Protein AF-A0A1V0NJ91-F1 (afdb_monomer)

Foldseek 3Di:
DDPLLVLLVCLVVCVLVVVCVVVPPDPDCALSNQLNVQLCVLQVPADPVLNVLSCCCRVVVDDLVRVCVVVVHDSVVSCVSHVVSSVSNVVSNVVSVVRVVD

Secondary structure (DSSP, 8-state):
--HHHHHHHHHHTSHHHHHHHHH--SSS--HHHHHHHHHHHHHHTS-HHHHHHHHHHHTS---HHHHHHHHT--HHHHHHHHHHHHHHHHHHHHHHHHHTT-

Nearest PDB structures (foldseek):
  3hug-assembly4_M  TM=6.874E-01  e=1.185E-01  Mycobacterium tuberculosis H37Rv
  3hug-assembly6_A  TM=6.660E-01  e=1.013E-01  Mycobacterium tuberculosis H37Rv
  3hug-assembly1_C  TM=6.266E-01  e=7.797E-02  Mycobacterium tuberculosis H37Rv
  6in7-assembly1_B  TM=7.965E-01  e=3.371E-01  Pseudomonas aeruginosa PAO1
  8z6g-assembly3_F  TM=5.993E-01  e=4.378E-01  Pseudomonas aeruginosa

Radius of gyration: 14.79 Å; Cα contacts (8 Å, |Δi|>4): 71; chains: 1; bounding box: 38×20×40 Å

Solvent-accessible surface area (backbone atoms only — not comparable to full-atom values): 5774 Å² total; per-residue (Å²): 134,54,72,66,53,48,52,54,39,34,49,76,71,47,50,42,57,60,50,36,63,68,69,57,79,76,87,62,90,42,39,60,46,51,36,51,52,55,50,47,57,56,59,73,69,47,52,74,66,43,49,48,55,42,41,44,42,54,73,71,62,41,51,59,64,55,52,14,62,75,69,76,48,52,46,66,55,57,45,66,55,37,48,61,56,56,54,50,52,53,50,44,54,52,53,24,55,60,56,68,76,109

Structure (mmCIF, N/CA/C/O backbone):
data_AF-A0A1V0NJ91-F1
#
_entry.id   AF-A0A1V0NJ91-F1
#
loop_
_atom_site.group_PDB
_atom_site.id
_atom_site.type_symbol
_atom_site.label_atom_id
_atom_site.label_alt_id
_atom_site.label_comp_id
_atom_site.label_asym_id
_atom_site.label_entity_id
_atom_site.label_seq_id
_atom_site.pdbx_PDB_ins_code
_atom_site.Cartn_x
_atom_site.Cartn_y
_atom_site.Cartn_z
_atom_site.occupancy
_atom_site.B_iso_or_equiv
_atom_site.auth_seq_id
_atom_site.auth_comp_id
_atom_site.auth_asym_id
_atom_site.auth_atom_id
_atom_site.pdbx_PDB_model_num
ATOM 1 N N . MET A 1 1 ? 11.840 -4.616 9.988 1.00 80.81 1 MET A N 1
ATOM 2 C CA . MET A 1 1 ? 10.668 -4.176 9.204 1.00 80.81 1 MET A CA 1
ATOM 3 C C . MET A 1 1 ? 10.119 -2.935 9.877 1.00 80.81 1 MET A C 1
ATOM 5 O O . MET A 1 1 ? 9.917 -2.978 11.083 1.00 80.81 1 MET A O 1
ATOM 9 N N . ASN A 1 2 ? 9.995 -1.826 9.150 1.00 93.06 2 ASN A N 1
ATOM 10 C CA . ASN A 1 2 ? 9.453 -0.583 9.714 1.00 93.06 2 ASN A CA 1
ATOM 11 C C . ASN A 1 2 ? 7.911 -0.590 9.682 1.00 93.06 2 ASN A C 1
ATOM 13 O O . ASN A 1 2 ? 7.315 -1.429 9.008 1.00 93.06 2 ASN A O 1
ATOM 17 N N . GLU A 1 3 ? 7.275 0.339 10.401 1.00 93.69 3 GLU A N 1
ATOM 18 C CA . GLU A 1 3 ? 5.809 0.441 10.516 1.00 93.69 3 GLU A CA 1
ATOM 19 C C . GLU A 1 3 ? 5.112 0.563 9.151 1.00 93.69 3 GLU A C 1
ATOM 21 O O . GLU A 1 3 ? 4.079 -0.062 8.918 1.00 93.69 3 GLU A O 1
ATOM 26 N N . LEU A 1 4 ? 5.704 1.318 8.224 1.00 95.56 4 LEU A N 1
ATOM 27 C CA . LEU A 1 4 ? 5.175 1.494 6.875 1.00 95.56 4 LEU A CA 1
ATOM 28 C C . LEU A 1 4 ? 5.180 0.176 6.086 1.00 95.56 4 LEU A C 1
ATOM 30 O O . LEU A 1 4 ? 4.160 -0.212 5.526 1.00 95.56 4 LEU A O 1
ATOM 34 N N . GLU A 1 5 ? 6.320 -0.519 6.052 1.00 95.62 5 GLU A N 1
ATOM 35 C CA . GLU A 1 5 ? 6.458 -1.820 5.388 1.00 95.62 5 GLU A CA 1
ATOM 36 C C . GLU A 1 5 ? 5.512 -2.850 6.015 1.00 95.62 5 GLU A C 1
ATOM 38 O O . GLU A 1 5 ? 4.867 -3.605 5.290 1.00 95.62 5 GLU A O 1
ATOM 43 N N . PHE A 1 6 ? 5.389 -2.851 7.346 1.00 95.94 6 PHE A N 1
ATOM 44 C CA . PHE A 1 6 ? 4.470 -3.733 8.061 1.00 95.94 6 PHE A CA 1
ATOM 45 C C . PHE A 1 6 ? 3.013 -3.502 7.644 1.00 95.94 6 PHE A C 1
ATOM 47 O O . PHE A 1 6 ? 2.348 -4.458 7.259 1.00 95.94 6 PHE A O 1
ATOM 54 N N . ASN A 1 7 ? 2.530 -2.256 7.659 1.00 96.69 7 ASN A N 1
ATOM 55 C CA . ASN A 1 7 ? 1.143 -1.937 7.306 1.00 96.69 7 ASN A CA 1
ATOM 56 C C . ASN A 1 7 ? 0.820 -2.239 5.837 1.00 96.69 7 ASN A C 1
ATOM 58 O O . ASN A 1 7 ? -0.233 -2.806 5.555 1.00 96.69 7 ASN A O 1
ATOM 62 N N . ILE A 1 8 ? 1.731 -1.924 4.907 1.00 97.50 8 ILE A N 1
ATOM 63 C CA . ILE A 1 8 ? 1.547 -2.252 3.484 1.00 97.50 8 ILE A CA 1
ATOM 64 C C . ILE A 1 8 ? 1.428 -3.767 3.301 1.00 97.50 8 ILE A C 1
ATOM 66 O O . ILE A 1 8 ? 0.511 -4.233 2.632 1.00 97.50 8 ILE A O 1
ATOM 70 N N . ARG A 1 9 ? 2.320 -4.549 3.922 1.00 97.50 9 ARG A N 1
ATOM 71 C CA . ARG A 1 9 ? 2.262 -6.016 3.855 1.00 97.50 9 ARG A CA 1
ATOM 72 C C . ARG A 1 9 ? 0.977 -6.558 4.460 1.00 97.50 9 ARG A C 1
ATOM 74 O O . ARG A 1 9 ? 0.320 -7.374 3.830 1.00 97.50 9 ARG A O 1
ATOM 81 N N . LEU A 1 10 ? 0.618 -6.085 5.652 1.00 96.62 10 LEU A N 1
ATOM 82 C CA . LEU A 1 10 ? -0.583 -6.517 6.362 1.00 96.62 10 LEU A CA 1
ATOM 83 C C . LEU A 1 10 ? -1.848 -6.269 5.527 1.00 96.62 10 LEU A C 1
ATOM 85 O O . LEU A 1 10 ? -2.760 -7.096 5.532 1.00 96.62 10 LEU A O 1
ATOM 89 N N . TYR A 1 11 ? -1.892 -5.145 4.808 1.00 97.69 11 TYR A N 1
ATOM 90 C CA . TYR A 1 11 ? -2.961 -4.830 3.868 1.00 97.69 11 TYR A CA 1
ATOM 91 C C . TYR A 1 11 ? -2.945 -5.768 2.652 1.00 97.69 11 TYR A C 1
ATOM 93 O O . TYR A 1 11 ? -3.940 -6.440 2.388 1.00 97.69 11 TYR A O 1
ATOM 101 N N . LEU A 1 12 ? -1.807 -5.882 1.957 1.00 97.25 12 LEU A N 1
ATOM 102 C CA . LEU A 1 12 ? -1.676 -6.679 0.730 1.00 97.25 12 LEU A CA 1
ATOM 103 C C . LEU A 1 12 ? -1.946 -8.176 0.935 1.00 97.25 12 LEU A C 1
ATOM 105 O O . LEU A 1 12 ? -2.403 -8.841 0.009 1.00 97.25 12 LEU A O 1
ATOM 109 N N . THR A 1 13 ? -1.693 -8.718 2.128 1.00 97.12 13 THR A N 1
ATOM 110 C CA . THR A 1 13 ? -2.010 -10.118 2.460 1.00 97.12 13 THR A CA 1
ATOM 111 C C . THR A 1 13 ? -3.471 -10.332 2.863 1.00 97.12 13 THR A C 1
ATOM 113 O O . THR A 1 13 ? -3.860 -11.460 3.159 1.00 97.12 13 THR A O 1
ATOM 116 N N . GLY A 1 14 ? -4.279 -9.271 2.957 1.00 96.06 14 GLY A N 1
ATOM 117 C CA . GLY A 1 14 ? -5.645 -9.319 3.486 1.00 96.06 14 GLY A CA 1
ATOM 118 C C . GLY A 1 14 ? -5.723 -9.547 5.002 1.00 96.06 14 GLY A C 1
ATOM 119 O O . GLY A 1 14 ? -6.815 -9.552 5.576 1.00 96.06 14 GLY A O 1
ATOM 120 N N . THR A 1 15 ? -4.581 -9.699 5.682 1.00 96.19 15 THR A N 1
ATOM 121 C CA . THR A 1 15 ? -4.515 -9.923 7.132 1.00 96.19 15 THR A CA 1
ATOM 122 C C . THR A 1 15 ? -5.105 -8.742 7.897 1.00 96.19 15 THR A C 1
ATOM 124 O O . THR A 1 15 ? -5.816 -8.956 8.877 1.00 96.19 15 THR A O 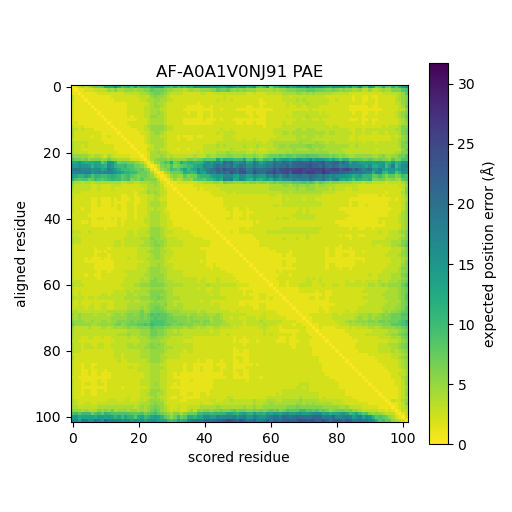1
ATOM 127 N N . MET A 1 16 ? -4.877 -7.512 7.421 1.00 95.56 16 MET A N 1
ATOM 128 C CA . MET A 1 16 ? -5.418 -6.292 8.024 1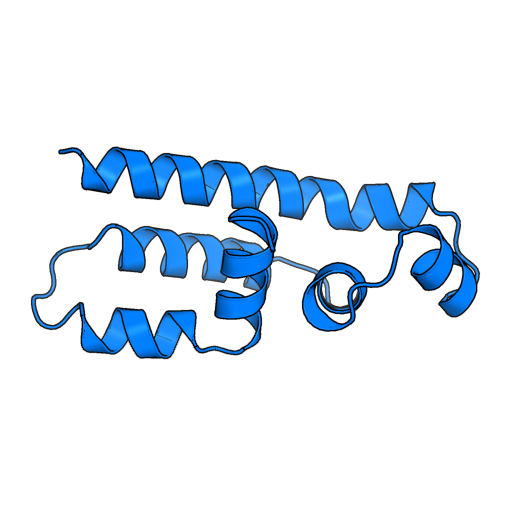.00 95.56 16 MET A CA 1
ATOM 129 C C . MET A 1 16 ? -6.941 -6.359 8.103 1.00 95.56 16 MET A C 1
ATOM 131 O O . MET A 1 16 ? -7.497 -6.194 9.183 1.00 95.56 16 MET A O 1
ATOM 135 N N . LYS A 1 17 ? -7.606 -6.701 6.992 1.00 94.31 17 LYS A N 1
ATOM 136 C CA . LYS A 1 17 ? -9.061 -6.869 6.948 1.00 94.31 17 LYS A CA 1
ATOM 137 C C . LYS A 1 17 ? -9.529 -7.909 7.963 1.00 94.31 17 LYS A C 1
ATOM 139 O O . LYS A 1 17 ? -10.378 -7.614 8.797 1.00 94.31 17 LYS A O 1
ATOM 144 N N . SER A 1 18 ? -8.922 -9.097 7.944 1.00 93.69 18 SER A N 1
ATOM 145 C CA . SER A 1 18 ? -9.295 -10.176 8.864 1.00 93.69 18 SER A CA 1
ATOM 146 C C . SER A 1 18 ? -9.141 -9.791 10.338 1.00 93.69 18 SER A C 1
ATOM 148 O O . SER A 1 18 ? -9.937 -10.240 11.160 1.00 93.69 18 SER A O 1
ATOM 150 N N . TRP A 1 19 ? -8.119 -9.012 10.697 1.00 92.19 19 TRP A N 1
ATOM 151 C CA . TRP A 1 19 ? -7.901 -8.575 12.076 1.00 92.19 19 TRP A CA 1
ATOM 152 C C . TRP A 1 19 ? -8.857 -7.458 12.474 1.00 92.19 19 TRP A C 1
ATOM 154 O O . TRP A 1 19 ? -9.465 -7.541 13.539 1.00 92.19 19 TRP A O 1
ATOM 164 N N . THR A 1 20 ? -9.045 -6.462 11.610 1.00 91.12 20 THR A N 1
ATOM 165 C CA . THR A 1 20 ? -9.998 -5.376 11.842 1.00 91.12 20 THR A CA 1
ATOM 166 C C . THR A 1 20 ? -11.421 -5.915 12.009 1.00 91.12 20 THR A C 1
ATOM 168 O O . THR A 1 20 ? -12.092 -5.540 12.964 1.00 91.12 20 THR A O 1
ATOM 171 N N . ASP A 1 21 ? -11.857 -6.857 11.165 1.00 89.56 21 ASP A N 1
ATOM 172 C CA . ASP A 1 21 ? -13.192 -7.470 11.254 1.00 89.56 21 ASP A CA 1
ATOM 173 C C . ASP A 1 21 ? -13.407 -8.275 12.548 1.00 89.56 21 ASP A C 1
ATOM 175 O O . ASP A 1 21 ? -14.534 -8.396 13.017 1.00 89.56 21 ASP A O 1
ATOM 179 N N . ARG A 1 22 ? -12.340 -8.803 13.163 1.00 86.88 22 ARG A N 1
ATOM 180 C CA . ARG A 1 22 ? -12.422 -9.482 14.470 1.00 86.88 22 ARG A CA 1
ATOM 181 C C . ARG A 1 22 ? -12.540 -8.508 15.640 1.00 86.88 22 ARG A C 1
ATOM 183 O O . ARG A 1 22 ? -13.158 -8.846 16.644 1.00 86.88 22 ARG A O 1
ATOM 190 N N . ILE A 1 23 ? -11.896 -7.347 15.540 1.00 81.44 23 ILE A N 1
ATOM 191 C CA . ILE A 1 23 ? -11.850 -6.340 16.610 1.00 81.44 23 ILE A CA 1
ATOM 192 C C . ILE A 1 23 ? -13.136 -5.508 16.611 1.00 81.44 23 ILE A C 1
ATOM 194 O O . ILE A 1 23 ? -13.708 -5.227 17.665 1.00 81.44 23 ILE A O 1
ATOM 198 N N . ASP A 1 24 ? -13.609 -5.132 15.428 1.00 71.38 24 ASP A N 1
ATOM 199 C CA . ASP A 1 24 ? -14.745 -4.237 15.247 1.00 71.38 24 ASP A CA 1
ATOM 200 C C . ASP A 1 24 ? -16.084 -4.989 15.281 1.00 71.38 24 ASP A C 1
ATOM 202 O O . ASP A 1 24 ? -16.775 -5.157 14.279 1.00 71.38 24 ASP A O 1
ATOM 206 N N . SER A 1 25 ? -16.439 -5.463 16.475 1.00 66.62 25 SER A N 1
ATOM 207 C CA . SER A 1 25 ? -17.728 -6.109 16.768 1.00 66.62 25 SER A CA 1
ATOM 208 C C . SER A 1 25 ? -18.816 -5.122 17.216 1.00 66.62 25 SER A C 1
ATOM 210 O O . SER A 1 25 ? -19.940 -5.533 17.496 1.00 66.62 25 SER A O 1
ATOM 212 N N . THR A 1 26 ? -18.490 -3.826 17.319 1.00 65.75 26 THR A N 1
ATOM 213 C CA . THR A 1 26 ? -19.301 -2.845 18.069 1.00 65.75 26 THR A CA 1
ATOM 214 C C . THR A 1 26 ? -19.912 -1.731 17.218 1.00 65.75 26 THR A C 1
ATOM 216 O O . THR A 1 26 ? -20.704 -0.946 17.738 1.00 65.75 26 THR A O 1
ATOM 219 N N . GLY A 1 27 ? -19.591 -1.656 15.920 1.00 61.88 27 GLY A N 1
ATOM 220 C CA . GLY A 1 27 ? -20.194 -0.691 14.991 1.00 61.88 27 GLY A CA 1
ATOM 221 C C . GLY A 1 27 ? -19.741 0.762 15.183 1.00 61.88 27 GLY A C 1
ATOM 222 O O . GLY A 1 27 ? -20.315 1.661 14.572 1.00 61.88 27 GLY A O 1
ATOM 223 N N . LYS A 1 28 ? -18.723 1.011 16.018 1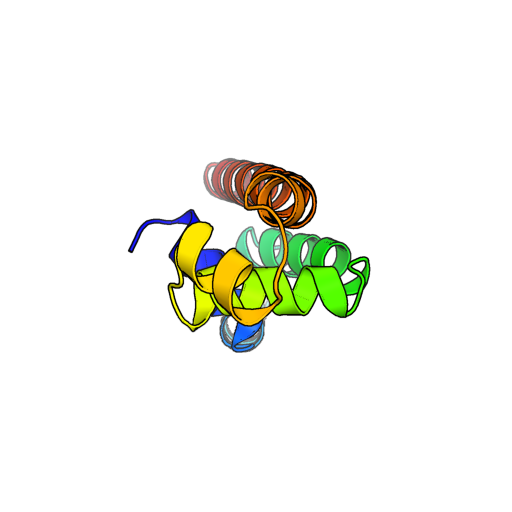.00 72.00 28 LYS A N 1
ATOM 224 C CA . LYS A 1 28 ? -18.017 2.298 16.101 1.00 72.00 28 LYS A CA 1
ATOM 225 C C . LYS A 1 28 ? -16.746 2.216 15.271 1.00 72.00 28 LYS A C 1
ATOM 227 O O . LYS A 1 28 ? -16.010 1.242 15.384 1.00 72.00 28 LYS A O 1
ATOM 232 N N . GLU A 1 29 ? -16.461 3.253 14.487 1.00 79.69 29 GLU A N 1
ATOM 233 C CA . GLU A 1 29 ? -15.236 3.301 13.690 1.00 79.69 29 GLU A CA 1
ATOM 234 C C . GLU A 1 29 ? -14.007 3.295 14.609 1.00 79.69 29 GLU A C 1
ATOM 236 O O . GLU A 1 29 ? -13.702 4.268 15.298 1.00 79.69 29 GLU A O 1
ATOM 241 N N . THR A 1 30 ? -13.325 2.153 14.652 1.00 89.00 30 THR A N 1
ATOM 242 C CA . THR A 1 30 ? -12.049 2.006 15.353 1.00 89.00 30 THR A CA 1
ATOM 243 C C . THR A 1 30 ? -10.922 2.625 14.521 1.00 89.00 30 THR A C 1
ATOM 245 O O . THR A 1 30 ? -11.016 2.660 13.290 1.00 89.00 30 THR A O 1
ATOM 248 N N . PRO A 1 31 ? -9.803 3.043 15.136 1.00 90.69 31 PRO A N 1
ATOM 249 C CA . PRO A 1 31 ? -8.617 3.473 14.395 1.00 90.69 31 PRO A CA 1
ATOM 250 C C . PRO A 1 31 ? -8.151 2.456 13.341 1.00 90.69 31 PRO A C 1
ATOM 252 O O . PRO A 1 31 ? -7.737 2.823 12.243 1.00 90.69 31 PRO A O 1
ATOM 255 N N . GLN A 1 32 ? -8.268 1.161 13.647 1.00 91.12 32 GLN A N 1
ATOM 256 C CA . GLN A 1 32 ? -7.934 0.070 12.731 1.00 91.12 32 GLN A CA 1
ATOM 257 C C . GLN A 1 32 ? -8.912 -0.009 11.551 1.00 91.12 32 GLN A C 1
ATOM 259 O O . GLN A 1 32 ? -8.491 -0.303 10.430 1.00 91.12 32 GLN A O 1
ATOM 264 N N . ARG A 1 33 ? -10.204 0.268 11.780 1.00 92.69 33 ARG A N 1
ATOM 265 C CA . ARG A 1 33 ? -11.218 0.366 10.720 1.00 92.69 33 ARG A CA 1
ATOM 266 C C . ARG A 1 33 ? -10.964 1.567 9.818 1.00 92.69 33 ARG A C 1
ATOM 268 O O . ARG A 1 33 ? -10.990 1.396 8.603 1.00 92.69 33 ARG A O 1
ATOM 275 N N . PHE A 1 34 ? -10.624 2.719 10.393 1.00 93.94 34 PHE A N 1
ATOM 276 C CA . PHE A 1 34 ? -10.229 3.904 9.632 1.00 93.94 34 PHE A CA 1
ATOM 277 C C . PHE A 1 34 ? -9.037 3.610 8.706 1.00 93.94 34 PHE A C 1
ATOM 279 O O . PHE A 1 34 ? -9.120 3.838 7.500 1.00 93.94 34 PHE A O 1
ATOM 286 N N . ILE A 1 35 ? -7.949 3.038 9.247 1.00 95.44 35 ILE A N 1
ATOM 287 C CA . ILE A 1 35 ? -6.757 2.692 8.453 1.00 95.44 35 ILE A CA 1
ATOM 288 C C . ILE A 1 35 ? -7.124 1.715 7.333 1.00 95.44 35 ILE A C 1
ATOM 290 O O . ILE A 1 35 ? -6.721 1.930 6.193 1.00 95.44 35 ILE A O 1
ATOM 294 N N . LEU A 1 36 ? -7.899 0.665 7.630 1.00 95.75 36 LEU A N 1
ATOM 295 C CA . LEU A 1 36 ? -8.325 -0.307 6.622 1.00 95.75 36 LEU A CA 1
ATOM 296 C C . LEU A 1 36 ? -9.132 0.351 5.498 1.00 95.75 36 LEU A C 1
ATOM 298 O O . LEU A 1 36 ? -8.844 0.099 4.331 1.00 95.75 36 LEU A O 1
ATOM 302 N N . ASN A 1 37 ? -10.124 1.176 5.835 1.00 95.62 37 ASN A N 1
ATOM 303 C CA . ASN A 1 37 ? -10.988 1.826 4.851 1.00 95.62 37 ASN A CA 1
ATOM 304 C C . ASN A 1 37 ? -10.179 2.759 3.941 1.00 95.62 37 ASN A C 1
ATOM 306 O O . ASN A 1 37 ? -10.262 2.647 2.722 1.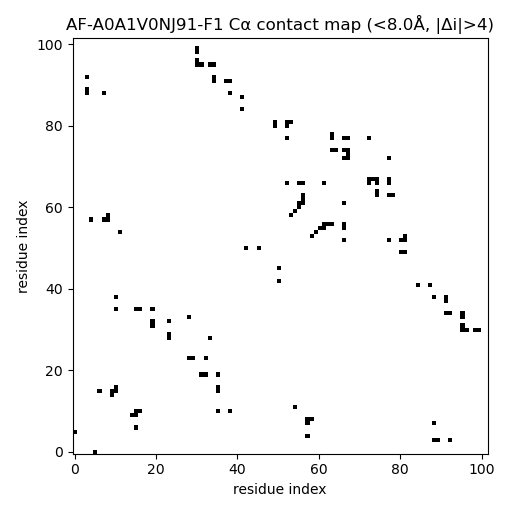00 95.62 37 ASN A O 1
ATOM 310 N N . ALA A 1 38 ? -9.325 3.605 4.525 1.00 97.81 38 ALA A N 1
ATOM 311 C CA . ALA A 1 38 ? -8.489 4.533 3.768 1.00 97.81 38 ALA A CA 1
ATOM 312 C C . ALA A 1 38 ? -7.432 3.815 2.909 1.00 97.81 38 ALA A C 1
ATOM 314 O O . ALA A 1 38 ? -7.151 4.229 1.786 1.00 97.81 38 ALA A O 1
ATOM 315 N N . MET A 1 39 ? -6.849 2.719 3.410 1.00 98.00 39 MET A N 1
ATOM 316 C CA . MET A 1 39 ? -5.960 1.868 2.611 1.00 98.00 39 MET A CA 1
ATOM 317 C C . MET A 1 39 ? -6.720 1.200 1.463 1.00 98.00 39 MET A C 1
ATOM 319 O O . MET A 1 39 ? -6.187 1.125 0.363 1.00 98.00 39 MET A O 1
ATOM 323 N N . THR A 1 40 ? -7.956 0.753 1.696 1.00 98.00 40 THR A N 1
ATOM 324 C CA . THR A 1 40 ? -8.795 0.137 0.658 1.00 98.00 40 THR A CA 1
ATOM 325 C C . THR A 1 40 ? -9.073 1.121 -0.467 1.00 98.00 40 THR A C 1
ATOM 327 O O . THR A 1 40 ? -8.735 0.844 -1.610 1.00 98.00 40 THR A O 1
ATOM 330 N N . GLU A 1 41 ? -9.555 2.318 -0.133 1.00 98.31 41 GLU A N 1
ATOM 331 C CA . GLU A 1 41 ? -9.795 3.383 -1.110 1.00 98.31 41 GLU A CA 1
ATOM 332 C C . GLU A 1 41 ? -8.524 3.753 -1.892 1.00 98.31 41 GLU A C 1
ATOM 334 O O . GLU A 1 41 ? -8.549 3.852 -3.120 1.00 98.31 41 GLU A O 1
ATOM 339 N N . LEU A 1 42 ? -7.388 3.900 -1.199 1.00 98.38 42 LEU A N 1
ATOM 340 C CA . LEU A 1 42 ? -6.111 4.200 -1.843 1.00 98.38 42 LEU A CA 1
ATOM 341 C C . LEU A 1 42 ? -5.699 3.102 -2.828 1.00 98.38 42 LEU A C 1
ATOM 343 O O . LEU A 1 42 ? -5.328 3.413 -3.956 1.00 98.38 42 LEU A O 1
ATOM 347 N N . PHE A 1 43 ? -5.722 1.837 -2.411 1.00 98.06 43 PHE A N 1
ATOM 348 C CA . PHE A 1 43 ? -5.228 0.735 -3.235 1.00 98.06 43 PHE A CA 1
ATOM 349 C C . PHE A 1 43 ? -6.189 0.356 -4.366 1.00 98.06 43 PHE A C 1
ATOM 351 O O . PHE A 1 43 ? -5.705 -0.004 -5.434 1.00 98.06 43 PHE A O 1
ATOM 358 N N . ASP A 1 44 ? -7.503 0.503 -4.179 1.00 97.81 44 ASP A N 1
ATOM 359 C CA . ASP A 1 44 ? -8.506 0.297 -5.235 1.00 97.81 44 ASP A CA 1
ATOM 360 C C . ASP A 1 44 ? -8.411 1.367 -6.338 1.00 97.81 44 ASP A C 1
ATOM 362 O O . ASP A 1 44 ? -8.838 1.138 -7.468 1.00 97.81 44 ASP A O 1
ATOM 366 N N . SER A 1 45 ? -7.828 2.532 -6.030 1.00 97.44 45 SER A N 1
ATOM 367 C CA . SER A 1 45 ? -7.582 3.600 -7.009 1.00 97.44 45 SER A CA 1
ATOM 368 C C . SER A 1 45 ? -6.306 3.417 -7.843 1.00 97.44 45 SER A C 1
ATOM 370 O O . SER A 1 45 ? -6.083 4.174 -8.791 1.00 97.44 45 SER A O 1
ATOM 372 N N . LEU A 1 46 ? -5.443 2.457 -7.489 1.00 97.88 46 LEU A N 1
ATOM 373 C CA . LEU A 1 46 ? -4.183 2.231 -8.196 1.00 97.88 46 LEU A CA 1
ATOM 374 C C . LEU A 1 46 ? -4.414 1.525 -9.530 1.00 97.88 46 LEU A C 1
ATOM 376 O O . LEU A 1 46 ? -5.294 0.679 -9.667 1.00 97.88 46 LEU A O 1
ATOM 380 N N . SER A 1 47 ? -3.556 1.832 -10.502 1.00 97.38 47 SER A N 1
ATOM 381 C CA . SER A 1 47 ? -3.429 0.991 -11.689 1.00 97.38 47 SER A CA 1
ATOM 382 C C . SER A 1 47 ? -2.824 -0.371 -11.325 1.00 97.38 47 SER A C 1
ATOM 384 O O . SER A 1 47 ? -2.089 -0.486 -10.337 1.00 97.38 47 SER A O 1
ATOM 386 N N . ASP A 1 48 ? -3.077 -1.393 -12.148 1.00 97.31 48 ASP A N 1
ATOM 387 C CA . ASP A 1 48 ? -2.466 -2.719 -11.975 1.00 97.31 48 ASP A CA 1
ATOM 388 C C . ASP A 1 48 ? -0.928 -2.638 -11.952 1.00 97.31 48 ASP A C 1
ATOM 390 O O . ASP A 1 48 ? -0.282 -3.303 -11.140 1.00 97.31 48 ASP A O 1
ATOM 394 N N . ASP A 1 49 ? -0.347 -1.759 -12.776 1.00 95.44 49 ASP A N 1
ATOM 395 C CA . ASP A 1 49 ? 1.096 -1.512 -12.821 1.00 95.44 49 ASP A CA 1
ATOM 396 C C . ASP A 1 49 ? 1.609 -0.908 -11.505 1.00 95.44 49 ASP A C 1
ATOM 398 O O . ASP A 1 49 ? 2.586 -1.394 -10.932 1.00 95.44 49 ASP A O 1
ATOM 402 N N . ASP A 1 50 ? 0.947 0.128 -10.978 1.00 97.06 50 ASP A N 1
ATOM 403 C CA . ASP A 1 50 ? 1.342 0.744 -9.706 1.00 97.06 50 ASP A CA 1
ATOM 404 C C . ASP A 1 50 ? 1.234 -0.253 -8.547 1.00 97.06 50 ASP A C 1
ATOM 406 O O . ASP A 1 50 ? 2.122 -0.318 -7.688 1.00 97.06 50 ASP A O 1
ATOM 410 N N . LEU A 1 51 ? 0.164 -1.053 -8.531 1.00 97.75 51 LEU A N 1
ATOM 411 C CA . LEU A 1 51 ? -0.049 -2.093 -7.532 1.00 97.75 51 LEU A CA 1
ATOM 412 C C . LEU A 1 51 ? 1.053 -3.156 -7.591 1.00 97.75 51 LEU A C 1
ATOM 414 O O . LEU A 1 51 ? 1.596 -3.533 -6.547 1.00 97.75 51 LEU A O 1
ATOM 418 N N . GLU A 1 52 ? 1.417 -3.615 -8.788 1.00 97.19 52 GLU A N 1
ATOM 419 C CA . GLU A 1 52 ? 2.483 -4.597 -8.978 1.00 97.19 52 GLU A CA 1
ATOM 420 C C . GLU A 1 52 ? 3.841 -4.044 -8.535 1.00 97.19 52 GLU A C 1
ATOM 422 O O . GLU A 1 52 ? 4.571 -4.688 -7.775 1.00 97.19 52 GLU A O 1
ATOM 427 N N . LEU A 1 53 ? 4.160 -2.798 -8.896 1.00 97.38 53 LEU A N 1
ATOM 428 C CA . LEU A 1 53 ? 5.385 -2.144 -8.442 1.00 97.38 53 LEU A CA 1
ATOM 429 C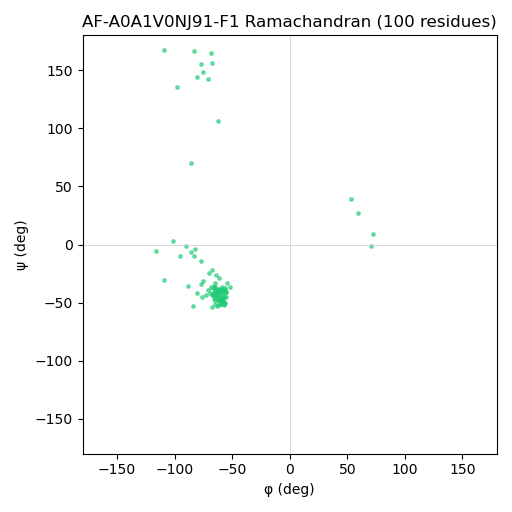 C . LEU A 1 53 ? 5.433 -2.012 -6.912 1.00 97.38 53 LEU A C 1
ATOM 431 O O . LEU A 1 53 ? 6.492 -2.210 -6.308 1.00 97.38 53 LEU A O 1
ATOM 435 N N . ILE A 1 54 ? 4.306 -1.732 -6.253 1.00 97.75 54 ILE A N 1
ATOM 436 C CA . ILE A 1 54 ? 4.223 -1.731 -4.787 1.00 97.75 54 ILE A CA 1
ATOM 437 C C . ILE A 1 54 ? 4.432 -3.142 -4.218 1.00 97.75 54 ILE A C 1
ATOM 439 O O . ILE A 1 54 ? 5.202 -3.291 -3.263 1.00 97.75 54 ILE A O 1
ATOM 443 N N . ARG A 1 55 ? 3.826 -4.185 -4.800 1.00 97.62 55 ARG A N 1
ATOM 444 C CA . ARG A 1 55 ? 4.023 -5.584 -4.372 1.00 97.62 55 ARG A CA 1
ATOM 445 C C . ARG A 1 55 ? 5.484 -6.001 -4.473 1.00 97.62 55 ARG A C 1
ATOM 447 O O . ARG A 1 55 ? 6.048 -6.476 -3.493 1.00 97.62 55 ARG A O 1
ATOM 454 N N . LEU A 1 56 ? 6.146 -5.733 -5.588 1.00 97.50 56 LEU A N 1
ATOM 455 C CA . LEU A 1 56 ? 7.565 -6.047 -5.762 1.00 97.50 56 LEU A CA 1
ATOM 456 C C . LEU A 1 56 ? 8.453 -5.353 -4.724 1.00 97.50 56 LEU A C 1
ATOM 458 O O . LEU A 1 56 ? 9.374 -5.950 -4.163 1.00 97.50 56 LEU A O 1
ATOM 462 N N . ARG A 1 57 ? 8.161 -4.085 -4.423 1.00 95.56 57 ARG A N 1
ATOM 463 C CA . ARG A 1 57 ? 8.928 -3.316 -3.437 1.00 95.56 57 ARG A CA 1
ATOM 464 C C . ARG A 1 57 ? 8.679 -3.782 -2.005 1.00 95.56 57 ARG A C 1
ATOM 466 O O . ARG A 1 57 ? 9.618 -3.811 -1.214 1.00 95.56 57 ARG A O 1
ATOM 473 N N . TYR A 1 58 ? 7.441 -4.126 -1.654 1.00 95.69 58 TYR A N 1
ATOM 474 C CA . TYR A 1 58 ? 7.048 -4.329 -0.258 1.00 95.69 58 TYR A CA 1
ATOM 475 C C . TYR A 1 58 ? 6.768 -5.781 0.122 1.00 95.69 58 TYR A C 1
ATOM 477 O O . TYR A 1 58 ? 7.063 -6.138 1.258 1.00 95.69 58 TYR A O 1
ATOM 485 N N . MET A 1 59 ? 6.294 -6.635 -0.784 1.00 95.56 59 MET A N 1
ATOM 486 C CA . MET A 1 59 ? 6.157 -8.085 -0.568 1.00 95.56 59 MET A CA 1
ATOM 487 C C . MET A 1 59 ? 7.478 -8.805 -0.844 1.00 95.56 59 MET A C 1
ATOM 489 O O . MET A 1 59 ? 8.014 -9.450 0.059 1.00 95.56 59 MET A O 1
ATOM 493 N N . GLU A 1 60 ? 8.065 -8.573 -2.020 1.00 95.56 60 GLU A N 1
ATOM 494 C CA . GLU A 1 60 ? 9.307 -9.237 -2.460 1.00 95.56 60 GLU A CA 1
ATOM 495 C C . GLU A 1 60 ? 10.591 -8.539 -1.975 1.00 95.56 60 GLU A C 1
ATOM 497 O O . GLU A 1 60 ? 11.690 -9.062 -2.139 1.00 95.56 60 GLU A O 1
ATOM 502 N N . ARG A 1 61 ? 10.465 -7.366 -1.335 1.00 94.12 61 ARG A N 1
ATOM 503 C CA . ARG A 1 61 ? 11.575 -6.555 -0.781 1.00 94.12 61 ARG A CA 1
ATOM 504 C C . ARG A 1 61 ? 12.624 -6.117 -1.793 1.00 94.12 61 ARG A C 1
ATOM 506 O O . ARG A 1 61 ? 13.768 -5.856 -1.423 1.00 94.12 61 ARG A O 1
ATOM 513 N N . LEU A 1 62 ? 12.239 -5.986 -3.051 1.00 96.81 62 LEU A N 1
ATOM 514 C CA . LEU A 1 62 ? 13.172 -5.546 -4.070 1.00 96.81 62 LEU A CA 1
ATOM 515 C C . LEU A 1 62 ? 13.512 -4.070 -3.887 1.00 96.81 62 LEU A C 1
ATOM 517 O O . LEU A 1 62 ? 12.676 -3.218 -3.558 1.00 96.81 62 LEU A O 1
ATOM 521 N N . THR A 1 63 ? 14.770 -3.755 -4.136 1.00 96.25 63 THR A N 1
ATOM 522 C CA . THR A 1 63 ? 15.258 -2.392 -4.282 1.00 96.25 63 THR A CA 1
ATOM 523 C C . THR A 1 63 ? 14.697 -1.755 -5.556 1.00 96.25 63 THR A C 1
ATOM 525 O O . THR A 1 63 ? 14.198 -2.427 -6.458 1.00 96.25 63 THR A O 1
ATOM 528 N N . LEU A 1 64 ? 14.796 -0.426 -5.657 1.00 96.81 64 LEU A N 1
ATOM 529 C CA . LEU A 1 64 ? 14.451 0.283 -6.895 1.00 96.81 64 LEU A CA 1
ATOM 530 C C . LEU A 1 64 ? 15.235 -0.262 -8.093 1.00 96.81 64 LEU A C 1
ATOM 532 O O . LEU A 1 64 ? 14.651 -0.426 -9.158 1.00 96.81 64 LEU A O 1
ATOM 536 N N . SER A 1 65 ? 16.521 -0.562 -7.893 1.00 97.38 65 SER A N 1
ATOM 537 C CA . SER A 1 65 ? 17.424 -1.058 -8.932 1.00 97.38 65 SER A CA 1
ATOM 538 C C . SER A 1 65 ? 17.034 -2.445 -9.433 1.00 97.38 65 SER A C 1
ATOM 540 O O . SER A 1 65 ? 17.016 -2.693 -10.637 1.00 97.38 65 SER A O 1
ATOM 542 N N . GLU A 1 66 ? 16.655 -3.344 -8.524 1.00 98.19 66 GLU A N 1
ATOM 543 C CA . GLU A 1 66 ? 16.209 -4.692 -8.888 1.00 98.19 66 GLU A CA 1
ATOM 544 C C . GLU A 1 66 ? 14.890 -4.660 -9.663 1.00 98.19 66 GLU A C 1
ATOM 546 O O . GLU A 1 66 ? 14.763 -5.345 -10.676 1.00 98.19 66 GLU A O 1
ATOM 551 N N . VAL A 1 67 ? 13.925 -3.834 -9.242 1.00 97.31 67 VAL A N 1
ATOM 552 C CA . VAL A 1 67 ? 12.663 -3.663 -9.983 1.00 97.31 67 VAL A CA 1
ATOM 553 C C . VAL A 1 67 ? 12.916 -3.018 -11.345 1.00 97.31 67 VAL A C 1
ATOM 555 O O . VAL A 1 67 ? 12.440 -3.517 -12.359 1.00 97.31 67 VAL A O 1
ATOM 558 N N . ALA A 1 68 ? 13.715 -1.951 -11.388 1.00 97.00 68 ALA A N 1
ATOM 559 C CA . ALA A 1 68 ? 14.111 -1.282 -12.624 1.00 97.00 68 ALA A CA 1
ATOM 560 C C . ALA A 1 68 ? 14.760 -2.261 -13.617 1.00 97.00 68 ALA A C 1
ATOM 562 O O . ALA A 1 68 ? 14.376 -2.297 -14.783 1.00 97.00 68 ALA A O 1
ATOM 563 N N . SER A 1 69 ? 15.666 -3.117 -13.136 1.00 96.75 69 SER A N 1
ATOM 564 C CA . SER A 1 69 ? 16.341 -4.133 -13.951 1.00 96.75 69 SER A CA 1
ATOM 565 C C . SER A 1 69 ? 15.377 -5.193 -14.488 1.00 96.75 69 SER A C 1
ATOM 567 O O . SER A 1 69 ? 15.483 -5.574 -15.650 1.00 96.75 69 SER A O 1
ATOM 569 N N . ARG A 1 70 ? 14.412 -5.649 -13.676 1.00 95.19 70 ARG A N 1
ATOM 570 C CA . ARG A 1 70 ? 13.417 -6.658 -14.091 1.00 95.19 70 ARG A CA 1
ATOM 571 C C . ARG A 1 70 ? 12.495 -6.168 -15.205 1.00 95.19 70 ARG A C 1
ATOM 573 O O . ARG A 1 70 ? 12.147 -6.955 -16.076 1.00 95.19 70 ARG A O 1
ATOM 580 N N . TYR A 1 71 ? 12.121 -4.891 -15.175 1.00 93.31 71 TYR A N 1
ATOM 581 C CA . TYR A 1 71 ? 11.182 -4.303 -16.136 1.00 93.31 71 TYR A CA 1
ATOM 582 C C . TYR A 1 71 ? 11.865 -3.483 -17.236 1.00 93.31 71 TYR A C 1
ATOM 584 O O . TYR A 1 71 ? 11.177 -2.899 -18.067 1.00 93.31 71 TYR A O 1
ATOM 592 N N . LEU A 1 72 ? 13.204 -3.428 -17.256 1.00 95.00 72 LEU A N 1
ATOM 593 C CA . LEU A 1 72 ? 13.984 -2.584 -18.171 1.00 95.00 72 LEU A CA 1
ATOM 594 C C . LEU A 1 72 ? 13.551 -1.104 -18.120 1.00 95.00 72 LEU A C 1
ATOM 596 O O . LEU A 1 72 ? 13.494 -0.408 -19.132 1.00 95.00 72 LEU A O 1
ATOM 600 N N . LEU A 1 73 ? 13.243 -0.624 -16.913 1.00 94.12 73 LEU A N 1
ATOM 601 C CA . LEU A 1 73 ? 12.816 0.746 -16.630 1.00 94.12 73 LEU A CA 1
ATOM 602 C C . LEU A 1 73 ? 13.905 1.512 -15.876 1.00 94.12 73 LEU A C 1
ATOM 604 O O . LEU A 1 73 ? 14.843 0.941 -15.329 1.00 94.12 73 LEU A O 1
ATOM 608 N N . HIS A 1 74 ? 13.760 2.833 -15.783 1.00 96.69 74 HIS A N 1
ATOM 609 C CA . HIS A 1 74 ? 14.603 3.639 -14.903 1.00 96.69 74 HIS A CA 1
ATOM 610 C C . HIS A 1 74 ? 14.109 3.586 -13.454 1.00 96.69 74 HIS A C 1
ATOM 612 O O . HIS A 1 74 ? 12.908 3.667 -13.194 1.00 96.69 74 HIS A O 1
ATOM 618 N N . GLU A 1 75 ? 15.030 3.603 -12.485 1.00 97.50 75 GLU A N 1
ATOM 619 C CA . GLU A 1 75 ? 14.676 3.712 -11.059 1.00 97.50 75 GLU A CA 1
ATOM 620 C C . GLU A 1 75 ? 13.796 4.933 -10.760 1.00 97.50 75 GLU A C 1
ATOM 622 O O . GLU A 1 75 ? 12.934 4.891 -9.881 1.00 97.50 75 GLU A O 1
ATOM 627 N N . ARG A 1 76 ? 13.998 6.029 -11.504 1.00 97.19 76 ARG A N 1
ATOM 628 C CA . ARG A 1 76 ? 13.171 7.236 -11.405 1.00 97.19 76 ARG A CA 1
ATOM 629 C C . ARG A 1 76 ? 11.713 6.953 -11.759 1.00 97.19 76 ARG A C 1
ATOM 631 O O . ARG A 1 76 ? 10.834 7.473 -11.083 1.00 97.19 76 ARG A O 1
ATOM 638 N N . THR A 1 77 ? 11.463 6.122 -12.766 1.00 96.00 77 THR A N 1
ATOM 639 C CA . THR A 1 77 ? 10.114 5.702 -13.155 1.00 96.00 77 THR A CA 1
ATOM 640 C C . THR A 1 77 ? 9.474 4.922 -12.015 1.00 96.00 77 THR A C 1
ATOM 642 O O . THR A 1 77 ? 8.449 5.351 -11.496 1.00 96.00 77 THR A O 1
ATOM 645 N N . ILE A 1 78 ? 10.145 3.881 -11.508 1.00 97.12 78 ILE A N 1
ATOM 646 C CA . ILE A 1 78 ? 9.639 3.082 -10.375 1.00 97.12 78 ILE A CA 1
ATOM 647 C C . ILE A 1 78 ? 9.343 3.970 -9.160 1.00 97.12 78 ILE A C 1
ATOM 649 O O . ILE A 1 78 ? 8.330 3.811 -8.478 1.00 97.12 78 ILE A O 1
ATOM 653 N N . ARG A 1 79 ? 10.214 4.947 -8.890 1.00 96.50 79 ARG A N 1
ATOM 654 C CA . ARG A 1 79 ? 10.031 5.915 -7.807 1.00 96.50 79 ARG A CA 1
ATOM 655 C C . ARG A 1 79 ? 8.796 6.787 -8.019 1.00 96.50 79 ARG A C 1
ATOM 657 O O . ARG A 1 79 ? 8.070 7.012 -7.059 1.00 96.50 79 ARG A O 1
ATOM 664 N N . ASN A 1 80 ? 8.563 7.280 -9.230 1.00 96.44 80 ASN A N 1
ATOM 665 C CA . ASN A 1 80 ? 7.416 8.133 -9.535 1.00 96.44 80 ASN A CA 1
ATOM 666 C C . ASN A 1 80 ? 6.085 7.387 -9.390 1.00 96.44 80 ASN A C 1
ATOM 668 O O . ASN A 1 80 ? 5.131 7.987 -8.909 1.00 96.44 80 ASN A 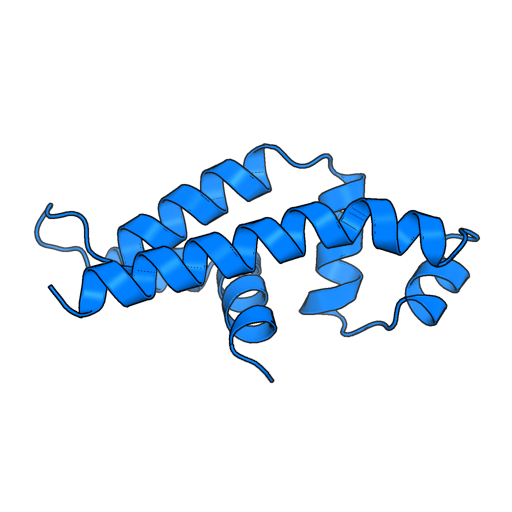O 1
ATOM 672 N N . HIS A 1 81 ? 6.055 6.099 -9.731 1.00 95.19 81 HIS A N 1
ATOM 673 C CA . HIS A 1 81 ? 4.887 5.235 -9.548 1.00 95.19 81 HIS A CA 1
ATOM 674 C C . HIS A 1 81 ? 4.649 4.880 -8.073 1.00 95.19 81 HIS A C 1
ATOM 676 O O . HIS A 1 81 ? 3.538 4.961 -7.563 1.00 95.19 81 HIS A O 1
ATOM 682 N N . THR A 1 82 ? 5.709 4.552 -7.327 1.00 96.56 82 THR A N 1
ATOM 683 C CA . THR A 1 82 ? 5.549 4.031 -5.956 1.00 96.56 82 THR A CA 1
ATOM 684 C C . THR A 1 82 ? 5.490 5.115 -4.872 1.00 96.56 82 THR A C 1
ATOM 686 O O . THR A 1 82 ? 4.755 4.979 -3.893 1.00 96.56 82 THR A O 1
ATOM 689 N N . ASN A 1 83 ? 6.238 6.216 -5.006 1.00 96.94 83 ASN A N 1
ATOM 690 C CA . ASN A 1 83 ? 6.347 7.234 -3.952 1.00 96.94 83 ASN A CA 1
ATOM 691 C C . ASN A 1 83 ? 5.033 7.935 -3.574 1.00 96.94 83 ASN A C 1
ATOM 693 O O . ASN A 1 83 ? 4.856 8.181 -2.375 1.00 96.94 83 ASN A O 1
ATOM 697 N N . PRO A 1 84 ? 4.140 8.299 -4.517 1.00 97.75 84 PRO A N 1
ATOM 698 C CA . PRO A 1 84 ? 2.867 8.922 -4.171 1.00 97.75 84 PRO A CA 1
ATOM 699 C C . PRO A 1 84 ? 2.058 8.055 -3.202 1.00 97.75 84 PRO A C 1
ATOM 701 O O . PRO A 1 84 ? 1.695 8.531 -2.126 1.00 97.75 84 PRO A O 1
ATOM 704 N N . THR A 1 85 ? 1.886 6.769 -3.515 1.00 97.94 85 THR A N 1
ATOM 705 C CA . THR A 1 85 ? 1.192 5.794 -2.661 1.00 97.94 85 THR A CA 1
ATOM 706 C C . THR A 1 85 ? 1.872 5.668 -1.305 1.00 97.94 85 THR A C 1
ATOM 708 O O . THR A 1 85 ? 1.228 5.817 -0.271 1.00 97.94 85 THR A O 1
ATOM 711 N N . ILE A 1 86 ? 3.200 5.508 -1.276 1.00 97.50 86 ILE A N 1
ATOM 712 C CA . ILE A 1 86 ? 3.972 5.401 -0.026 1.00 97.50 86 ILE A CA 1
ATOM 713 C C . ILE A 1 86 ? 3.752 6.623 0.880 1.00 97.50 86 ILE A C 1
ATOM 715 O O . ILE A 1 86 ? 3.635 6.487 2.100 1.00 97.50 86 ILE A O 1
ATOM 719 N N . LYS A 1 87 ? 3.707 7.829 0.303 1.00 98.19 87 LYS A N 1
ATOM 720 C CA . LYS A 1 87 ? 3.457 9.066 1.052 1.00 98.19 87 LYS A CA 1
ATOM 721 C C . LYS A 1 87 ? 2.040 9.092 1.628 1.00 98.19 87 LYS A C 1
ATOM 723 O O . LYS A 1 87 ? 1.877 9.491 2.779 1.00 98.19 87 LYS A O 1
ATOM 728 N N . GLN A 1 88 ? 1.045 8.651 0.861 1.00 98.25 88 GLN A N 1
ATOM 729 C CA . GLN A 1 88 ? -0.341 8.574 1.325 1.00 98.25 88 GLN A CA 1
ATOM 730 C C . GLN A 1 88 ? -0.509 7.545 2.447 1.00 98.25 88 GLN A C 1
ATOM 732 O O . GLN A 1 88 ? -1.063 7.886 3.487 1.00 98.25 88 GLN A O 1
ATOM 737 N N . VAL A 1 89 ? 0.084 6.354 2.321 1.00 98.12 89 VAL A N 1
ATOM 738 C CA . VAL A 1 89 ? 0.059 5.334 3.384 1.00 98.12 89 VAL A CA 1
ATOM 739 C C . VAL A 1 89 ? 0.644 5.874 4.693 1.00 98.12 89 VAL A C 1
ATOM 741 O O . VAL A 1 89 ? 0.049 5.702 5.754 1.00 98.12 89 VAL A O 1
ATOM 744 N N . LYS A 1 90 ? 1.780 6.586 4.641 1.00 98.06 90 LYS A N 1
ATOM 745 C CA . LYS A 1 90 ? 2.357 7.220 5.842 1.00 98.06 90 LYS A CA 1
ATOM 746 C C . LYS A 1 90 ? 1.380 8.186 6.517 1.00 98.06 90 LYS A C 1
ATOM 748 O O . LYS A 1 90 ? 1.322 8.227 7.743 1.00 98.06 90 LYS A O 1
ATOM 753 N N . ASN A 1 91 ? 0.633 8.960 5.732 1.00 98.19 91 ASN A N 1
ATOM 754 C CA . ASN A 1 91 ? -0.350 9.900 6.263 1.00 98.19 91 ASN A CA 1
ATOM 755 C C . ASN A 1 91 ? -1.550 9.177 6.887 1.00 98.19 91 ASN A C 1
ATOM 757 O O . ASN A 1 91 ? -1.972 9.567 7.971 1.00 98.19 91 ASN A O 1
ATOM 761 N N . ILE A 1 92 ? -2.048 8.112 6.250 1.00 97.94 92 ILE A N 1
ATOM 762 C CA . ILE A 1 92 ? -3.151 7.287 6.767 1.00 97.94 92 ILE A CA 1
ATOM 763 C C . ILE A 1 92 ? -2.781 6.689 8.128 1.00 97.94 92 ILE A C 1
ATOM 765 O O . ILE A 1 92 ? -3.532 6.831 9.090 1.00 97.94 92 ILE A O 1
ATOM 769 N N . ILE A 1 93 ? -1.593 6.080 8.233 1.00 96.25 93 ILE A N 1
ATOM 770 C CA . ILE A 1 93 ? -1.095 5.498 9.490 1.00 96.25 93 ILE A CA 1
ATOM 771 C C . ILE A 1 93 ? -1.006 6.573 10.577 1.00 96.25 93 ILE A C 1
ATOM 773 O O . ILE A 1 93 ? -1.480 6.371 11.692 1.00 96.25 93 ILE A O 1
ATOM 777 N N . LYS A 1 94 ? -0.448 7.744 10.244 1.00 96.50 94 LYS A N 1
ATOM 778 C CA . LYS A 1 94 ? -0.352 8.865 11.183 1.00 96.50 94 LYS A CA 1
ATOM 779 C C . LYS A 1 94 ? -1.731 9.288 11.707 1.00 96.50 94 LYS A C 1
ATOM 781 O O . LYS A 1 94 ? -1.892 9.424 12.915 1.00 96.50 94 LYS A O 1
ATOM 786 N N . GLN A 1 95 ? -2.712 9.459 10.823 1.00 95.44 95 GLN A N 1
ATOM 787 C CA . GLN A 1 95 ? -4.074 9.851 11.202 1.00 95.44 95 GLN A CA 1
ATOM 788 C C . GLN A 1 95 ? -4.764 8.781 12.059 1.00 95.44 95 GLN A C 1
ATOM 790 O O . GLN A 1 95 ? -5.365 9.109 13.078 1.00 95.44 95 GLN A O 1
ATOM 795 N N . GLY A 1 96 ? -4.626 7.498 11.713 1.00 93.19 96 GLY A N 1
ATOM 796 C CA . GLY A 1 96 ? -5.150 6.405 12.536 1.00 93.19 96 GLY A CA 1
ATOM 797 C C . GLY A 1 96 ? -4.521 6.359 13.935 1.00 93.19 96 GLY A C 1
ATOM 798 O O . GLY A 1 96 ? -5.220 6.185 14.934 1.00 93.19 96 GLY A O 1
ATOM 799 N N . ASN A 1 97 ? -3.214 6.604 14.043 1.00 91.75 97 ASN A N 1
ATOM 800 C CA . ASN A 1 97 ? -2.535 6.687 15.338 1.00 91.75 97 ASN A CA 1
ATOM 801 C C . ASN A 1 97 ? -3.046 7.876 16.177 1.00 91.75 97 ASN A C 1
ATOM 803 O O . ASN A 1 97 ? -3.259 7.728 17.378 1.00 91.75 97 ASN A O 1
ATOM 807 N N . GLU A 1 98 ? -3.319 9.029 15.558 1.00 92.69 98 GLU A N 1
ATOM 808 C CA . GLU A 1 98 ? -3.912 10.197 16.233 1.00 92.69 98 GLU A CA 1
ATOM 809 C C . GLU A 1 98 ? -5.341 9.931 16.742 1.00 92.69 98 GLU A C 1
ATOM 811 O O . GLU A 1 98 ? -5.720 10.438 17.799 1.00 92.69 98 GLU A O 1
ATOM 816 N N . LEU A 1 99 ? -6.123 9.108 16.035 1.00 86.44 99 LEU A N 1
ATOM 817 C CA . LEU A 1 99 ? -7.451 8.668 16.483 1.00 86.44 99 LEU A CA 1
ATOM 818 C C . LEU A 1 99 ? -7.393 7.705 17.675 1.00 86.44 99 LEU A C 1
ATOM 820 O O . LEU A 1 99 ? -8.349 7.639 18.436 1.00 86.44 99 LEU A O 1
ATOM 824 N N . SER A 1 100 ? -6.284 6.985 17.863 1.00 78.50 100 SER A N 1
ATOM 825 C CA . SER A 1 100 ? -6.112 6.043 18.982 1.00 78.50 100 SER A CA 1
ATOM 826 C C . SER A 1 100 ? -5.808 6.726 20.322 1.00 78.50 100 SER A C 1
ATOM 828 O O . SER A 1 100 ? -5.857 6.075 21.361 1.00 78.50 100 SER A O 1
A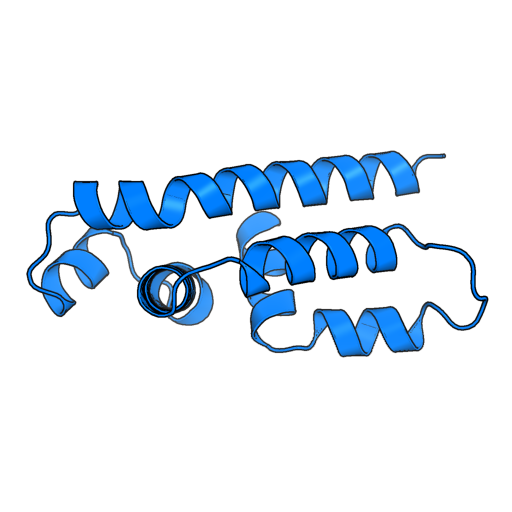TOM 830 N N . ILE A 1 101 ? -5.443 8.012 20.300 1.00 69.88 101 ILE A N 1
ATOM 831 C CA . ILE A 1 101 ? -5.045 8.795 21.485 1.00 69.88 101 ILE A CA 1
ATOM 832 C C . ILE A 1 101 ? -6.233 9.602 22.057 1.00 69.88 101 ILE A C 1
ATOM 834 O O . ILE A 1 101 ? -6.127 10.160 23.148 1.00 69.88 101 ILE A O 1
ATOM 838 N N . LYS A 1 102 ? -7.361 9.664 21.33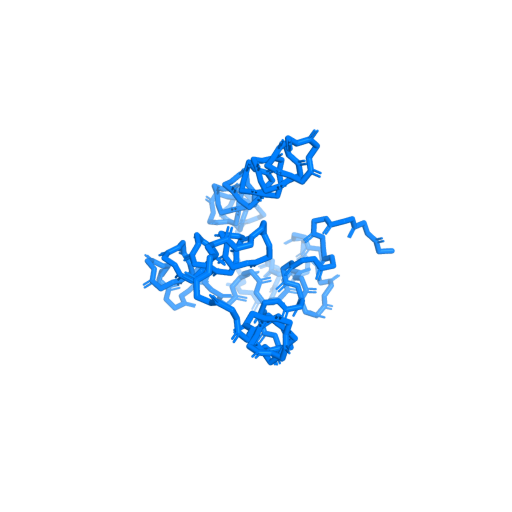8 1.00 54.91 102 LYS A N 1
ATOM 839 C CA . LYS A 1 102 ? -8.595 10.350 21.757 1.00 54.91 102 LYS A CA 1
ATOM 840 C C . LYS A 1 102 ? -9.552 9.402 22.468 1.00 54.91 102 LYS A C 1
ATOM 842 O O . LYS A 1 102 ? -10.207 9.883 23.417 1.00 54.91 102 LYS A O 1
#

InterPro domains:
  IPR007630 RNA polymerase sigma-70 region 4 [PF04545] (43-90)
  IPR013324 RNA polymerase sigma factor, region 3/4-like [SSF88659] (28-94)
  IPR036388 Winged helix-like DNA-binding domain superfamily [G3DSA:1.10.10.10] (14-94)

Mean predicted aligned error: 3.67 Å

Organism: Lactococcus lactis subsp. lactis (NCBI:txid1360)

Sequence (102 aa):
MNELEFNIRLYLTGTMKSWTDRIDSTGKETPQRFILNAMTELFDSLSDDDLELIRLRYMERL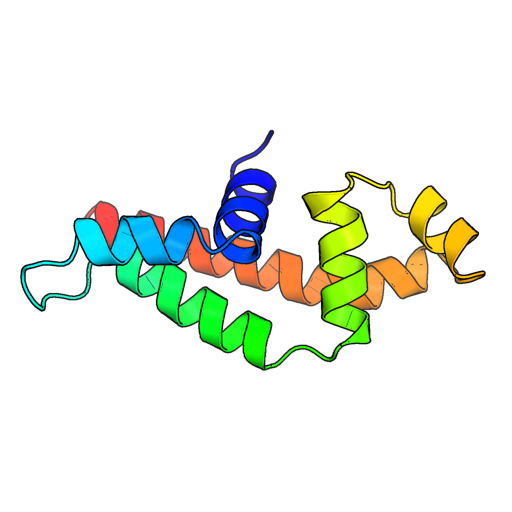TLSEVASRYLLHERTIRNHTNPTIKQVKNIIKQGNELSIK

pLDDT: mean 93.16, std 8.43, range [54.91, 98.38]